Protein AF-A0A212FNP0-F1 (afdb_monomer)

Solvent-accessible surface area (backbone atoms only — not comparable to full-atom values): 6353 Å² total; per-residue (Å²): 136,81,88,81,89,77,88,76,80,87,73,80,90,82,77,92,69,62,83,81,79,79,78,85,80,54,87,76,60,43,53,59,47,50,48,54,50,49,37,50,52,48,54,58,56,58,66,77,48,68,75,76,37,77,48,41,53,69,58,53,51,50,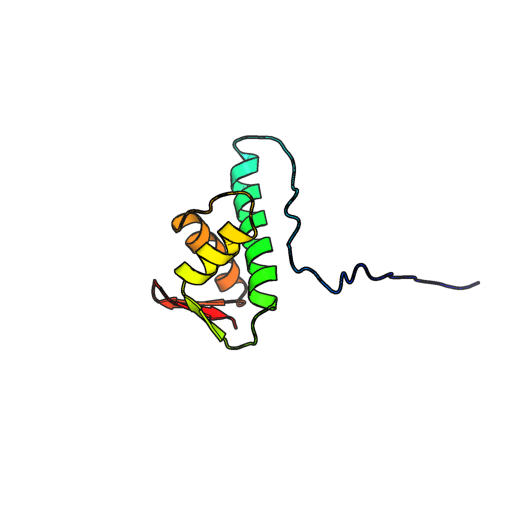50,48,42,69,58,38,99,55,87,74,52,70,69,60,50,54,55,34,49,48,57,36,32,77,70,58,45,30,43,80,76,48,101,54,32,33,31,40,86

Structure (mmCIF, N/CA/C/O backbone):
data_AF-A0A212FNP0-F1
#
_entry.id   AF-A0A212FNP0-F1
#
loop_
_atom_site.group_PDB
_atom_site.id
_atom_site.type_symbol
_atom_site.label_atom_id
_atom_site.label_alt_id
_atom_site.label_comp_id
_atom_site.label_asym_id
_atom_site.label_entity_id
_atom_site.label_seq_id
_atom_site.pdbx_PDB_ins_code
_atom_site.Cartn_x
_atom_site.Cartn_y
_atom_site.Cartn_z
_atom_site.occupancy
_atom_site.B_iso_or_equiv
_atom_site.auth_seq_id
_atom_site.auth_comp_id
_atom_site.auth_asym_id
_atom_site.auth_atom_id
_atom_site.pdbx_PDB_model_num
ATOM 1 N N . LEU A 1 1 ? 20.128 -42.184 5.994 1.00 40.47 1 LEU A N 1
ATOM 2 C CA . LEU A 1 1 ? 20.483 -41.441 7.227 1.00 40.47 1 LEU A CA 1
ATOM 3 C C . LEU A 1 1 ? 20.395 -39.952 6.892 1.00 40.47 1 LEU A C 1
ATOM 5 O O . LEU A 1 1 ? 21.123 -39.526 6.015 1.00 40.47 1 LEU A O 1
ATOM 9 N N . HIS A 1 2 ? 19.243 -39.329 7.167 1.00 44.53 2 HIS A N 1
ATOM 10 C CA . HIS A 1 2 ? 18.943 -38.471 8.338 1.00 44.53 2 HIS A CA 1
ATOM 11 C C . HIS A 1 2 ? 19.486 -37.043 8.132 1.00 44.53 2 HIS A C 1
ATOM 13 O O . HIS A 1 2 ? 20.694 -36.881 8.093 1.00 44.53 2 HIS A O 1
ATOM 19 N N . ARG A 1 3 ? 18.589 -36.097 7.782 1.00 52.75 3 ARG A N 1
ATOM 20 C CA . ARG A 1 3 ? 18.208 -34.901 8.583 1.00 52.75 3 ARG A CA 1
ATOM 21 C C . ARG A 1 3 ? 19.367 -33.875 8.610 1.00 52.75 3 ARG A C 1
ATOM 23 O O . ARG A 1 3 ? 20.487 -34.228 8.904 1.00 52.75 3 ARG A O 1
ATOM 30 N N . GLU A 1 4 ? 19.195 -32.606 8.258 1.00 49.75 4 GLU A N 1
ATOM 31 C CA . GLU A 1 4 ? 18.338 -31.658 8.965 1.00 49.75 4 GLU A CA 1
ATOM 32 C C . GLU A 1 4 ? 18.057 -30.400 8.132 1.00 49.75 4 GLU A C 1
ATOM 34 O O . GLU A 1 4 ? 18.891 -29.899 7.380 1.00 49.75 4 GLU A O 1
ATOM 39 N N . ALA A 1 5 ? 16.843 -29.890 8.322 1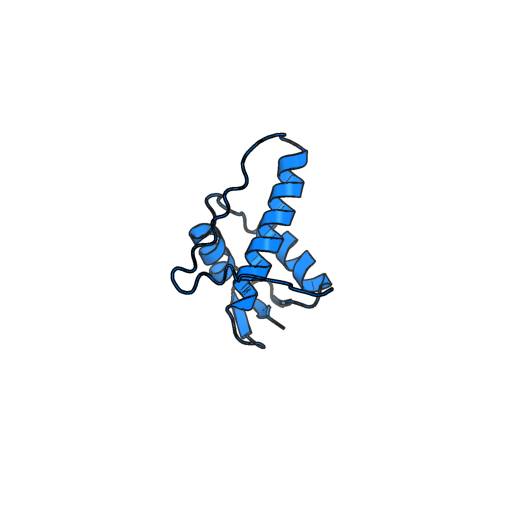.00 55.88 5 ALA A N 1
ATOM 40 C CA . ALA A 1 5 ? 16.442 -28.542 7.984 1.00 55.88 5 ALA A CA 1
ATOM 41 C C . ALA A 1 5 ? 17.124 -27.544 8.921 1.00 55.88 5 ALA A C 1
ATOM 43 O O . ALA A 1 5 ? 17.047 -27.723 10.132 1.00 55.88 5 ALA A O 1
ATOM 44 N N . LEU A 1 6 ? 17.643 -26.438 8.390 1.00 45.47 6 LEU A N 1
ATOM 45 C CA . LEU A 1 6 ? 17.812 -25.215 9.170 1.00 45.47 6 LEU A CA 1
ATOM 46 C C . LEU A 1 6 ? 17.332 -24.015 8.354 1.00 45.47 6 LEU A C 1
ATOM 48 O O . LEU A 1 6 ? 18.076 -23.335 7.656 1.00 45.47 6 LEU A O 1
ATOM 52 N N . LYS A 1 7 ? 16.024 -23.769 8.497 1.00 54.66 7 LYS A N 1
ATOM 53 C CA . LYS A 1 7 ? 15.461 -22.419 8.511 1.00 54.66 7 LYS A CA 1
ATOM 54 C C . LYS A 1 7 ? 16.231 -21.614 9.565 1.00 54.66 7 LYS A C 1
ATOM 56 O O . LYS A 1 7 ? 16.040 -21.841 10.755 1.00 54.66 7 LYS A O 1
ATOM 61 N N . GLN A 1 8 ? 17.061 -20.676 9.140 1.00 51.31 8 GLN A N 1
ATOM 62 C CA . GLN A 1 8 ? 17.518 -19.562 9.972 1.00 51.31 8 GLN A CA 1
ATOM 63 C C . GLN A 1 8 ? 16.990 -18.306 9.277 1.00 51.31 8 GLN A C 1
ATOM 65 O O . GLN A 1 8 ? 17.476 -17.903 8.231 1.00 51.31 8 GLN A O 1
ATOM 70 N N . SER A 1 9 ? 15.760 -17.907 9.598 1.00 53.66 9 SER A N 1
ATOM 71 C CA . SER A 1 9 ? 15.507 -16.847 10.580 1.00 53.66 9 SER A CA 1
ATOM 72 C C . SER A 1 9 ? 16.311 -15.585 10.270 1.00 53.66 9 SER A C 1
ATOM 74 O O . SER A 1 9 ? 17.179 -15.190 11.035 1.00 53.66 9 SER A O 1
ATOM 76 N N . ALA A 1 10 ? 15.981 -14.924 9.161 1.00 42.12 10 ALA A N 1
ATOM 77 C CA . ALA A 1 10 ? 16.203 -13.488 9.021 1.00 42.12 10 ALA A CA 1
ATOM 78 C C . ALA A 1 10 ? 15.019 -12.749 9.674 1.00 42.12 10 ALA A C 1
ATOM 80 O O . ALA A 1 10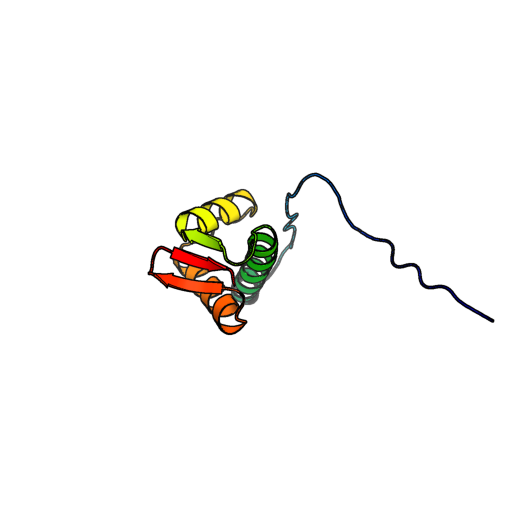 ? 14.240 -12.059 9.026 1.00 42.12 10 ALA A O 1
ATOM 81 N N . THR A 1 11 ? 14.810 -13.002 10.965 1.00 44.81 11 THR A N 1
ATOM 82 C CA . THR A 1 11 ? 14.050 -12.103 11.833 1.00 44.81 11 THR A CA 1
ATOM 83 C C . THR A 1 11 ? 15.027 -11.037 12.282 1.00 44.81 11 THR A C 1
ATOM 85 O O . THR A 1 11 ? 15.785 -11.258 13.225 1.00 44.81 11 THR A O 1
ATOM 88 N N . ASP A 1 12 ? 15.038 -9.920 11.569 1.00 46.62 12 ASP A N 1
ATOM 89 C CA . ASP A 1 12 ? 15.730 -8.714 12.002 1.00 46.62 12 ASP A CA 1
ATOM 90 C C . ASP A 1 12 ? 14.879 -8.043 13.107 1.00 46.62 12 ASP A C 1
ATOM 92 O O . ASP A 1 12 ? 13.730 -7.683 12.825 1.00 46.62 12 ASP A O 1
ATOM 96 N N . PRO A 1 13 ? 15.328 -7.947 14.381 1.00 54.44 13 PRO A N 1
ATOM 97 C CA . PRO A 1 13 ? 14.433 -7.576 15.482 1.00 54.44 13 PRO A CA 1
ATOM 98 C C . PRO A 1 13 ? 14.314 -6.074 15.765 1.00 54.44 13 PRO A C 1
ATOM 100 O O . PRO A 1 13 ? 13.512 -5.700 16.615 1.00 54.44 13 PRO A O 1
ATOM 103 N N . ALA A 1 14 ? 15.090 -5.185 15.144 1.00 51.31 14 ALA A N 1
ATOM 104 C CA . ALA A 1 14 ? 15.104 -3.790 15.586 1.00 51.31 14 ALA A CA 1
ATOM 105 C C . ALA A 1 14 ? 15.639 -2.843 14.512 1.00 51.31 14 ALA A C 1
ATOM 107 O O . ALA A 1 14 ? 16.828 -2.552 14.482 1.00 51.31 14 ALA A O 1
ATOM 108 N N . SER A 1 15 ? 14.757 -2.334 13.649 1.00 46.56 15 SER A N 1
ATOM 109 C CA . SER A 1 15 ? 14.924 -1.008 13.016 1.00 46.56 15 SER A CA 1
ATOM 110 C C . SER A 1 15 ? 13.829 -0.654 12.008 1.00 46.56 15 SER A C 1
ATOM 112 O O . SER A 1 15 ? 13.732 0.520 11.662 1.00 46.56 15 SER A O 1
ATOM 114 N N . GLY A 1 16 ? 12.978 -1.599 11.581 1.00 45.12 16 GLY A N 1
ATOM 115 C CA . GLY A 1 16 ? 11.703 -1.322 10.895 1.00 45.12 16 GLY A CA 1
ATOM 116 C C . GLY A 1 16 ? 11.791 -0.470 9.621 1.00 45.12 16 GLY A C 1
ATOM 117 O O . GLY A 1 16 ? 10.772 0.025 9.149 1.00 45.12 16 GLY A O 1
ATOM 118 N N . ARG A 1 17 ? 12.990 -0.269 9.069 1.00 41.34 17 ARG A N 1
ATOM 119 C CA . ARG A 1 17 ? 13.189 0.390 7.784 1.00 41.34 17 ARG A CA 1
ATOM 120 C C . ARG A 1 17 ? 13.124 -0.698 6.731 1.00 41.34 17 ARG A C 1
ATOM 122 O O . ARG A 1 17 ? 13.971 -1.579 6.682 1.00 41.34 17 ARG A O 1
ATOM 129 N N . ILE A 1 18 ? 12.052 -0.676 5.953 1.00 50.31 18 ILE A N 1
ATOM 130 C CA . ILE A 1 18 ? 11.881 -1.572 4.818 1.00 50.31 18 ILE A CA 1
ATOM 131 C C . ILE A 1 18 ? 12.918 -1.133 3.778 1.00 50.31 18 ILE A C 1
ATOM 133 O O . ILE A 1 18 ? 12.752 -0.096 3.139 1.00 50.31 18 ILE A O 1
ATOM 137 N N . ASP A 1 19 ? 14.004 -1.888 3.633 1.00 43.88 19 ASP A N 1
ATOM 138 C CA . ASP A 1 19 ? 14.988 -1.685 2.569 1.00 43.88 19 ASP A CA 1
ATOM 139 C C . ASP A 1 19 ? 14.369 -2.061 1.213 1.00 43.88 19 ASP A C 1
ATOM 141 O O . ASP A 1 19 ? 14.533 -3.165 0.691 1.00 43.88 19 ASP A O 1
ATOM 145 N N . VAL A 1 20 ? 13.625 -1.123 0.621 1.00 50.28 20 VAL A N 1
ATOM 146 C CA . VAL A 1 20 ? 13.099 -1.222 -0.750 1.00 50.28 20 VAL A CA 1
ATOM 147 C C . VAL A 1 20 ? 14.204 -0.841 -1.739 1.00 50.28 20 VAL A C 1
ATOM 149 O O . VAL A 1 20 ? 14.112 0.133 -2.482 1.00 50.28 20 VAL A O 1
ATOM 152 N N . ALA A 1 21 ? 15.294 -1.604 -1.745 1.00 48.53 21 ALA A N 1
ATOM 153 C CA . ALA A 1 21 ? 16.326 -1.509 -2.770 1.00 48.53 21 ALA A CA 1
ATOM 154 C C . ALA A 1 21 ? 16.004 -2.480 -3.917 1.00 48.53 21 ALA A C 1
ATOM 156 O O . ALA A 1 21 ? 16.679 -3.491 -4.094 1.00 48.53 21 ALA A O 1
ATOM 157 N N . ILE A 1 22 ? 14.963 -2.198 -4.712 1.00 50.44 22 ILE A N 1
ATOM 158 C CA . ILE A 1 22 ? 14.782 -2.883 -6.003 1.00 50.44 22 ILE A CA 1
ATOM 159 C C . ILE A 1 22 ? 15.261 -1.964 -7.127 1.00 50.44 22 ILE A C 1
ATOM 161 O O . ILE A 1 22 ? 14.575 -1.061 -7.599 1.00 50.44 22 ILE A O 1
ATOM 165 N N . LEU A 1 23 ? 16.507 -2.231 -7.513 1.00 48.44 23 LEU A N 1
ATOM 166 C CA . LEU A 1 23 ? 17.243 -1.678 -8.640 1.00 48.44 23 LEU A CA 1
ATOM 167 C C . LEU A 1 23 ? 16.554 -1.966 -9.993 1.00 48.44 23 LEU A C 1
ATOM 169 O O . LEU A 1 23 ? 16.238 -3.109 -10.306 1.00 48.44 23 LEU A O 1
ATOM 173 N N . THR A 1 24 ? 16.494 -0.920 -10.827 1.00 59.19 24 THR A N 1
ATOM 174 C CA . THR A 1 24 ? 16.854 -0.928 -12.262 1.00 59.19 24 THR A CA 1
ATOM 175 C C . THR A 1 24 ? 15.921 -1.580 -13.315 1.00 59.19 24 THR A C 1
ATOM 177 O O . THR A 1 24 ? 15.558 -2.750 -13.272 1.00 59.19 24 THR A O 1
ATOM 180 N N . THR A 1 25 ? 15.715 -0.797 -14.393 1.00 43.81 25 THR A N 1
ATOM 181 C CA . THR A 1 25 ? 15.352 -1.118 -15.804 1.00 43.81 25 THR A CA 1
ATOM 182 C C . THR A 1 25 ? 13.882 -1.186 -16.270 1.00 43.81 25 THR A C 1
ATOM 184 O O . THR A 1 25 ? 13.108 -2.055 -15.889 1.00 43.81 25 THR A O 1
ATOM 187 N N . GLY A 1 26 ? 13.564 -0.325 -17.258 1.00 37.97 26 GLY A N 1
ATOM 188 C CA . GLY A 1 26 ? 12.518 -0.524 -18.277 1.00 37.97 26 GLY A CA 1
ATOM 189 C C . GLY A 1 26 ? 11.225 0.277 -18.078 1.00 37.97 26 GLY A C 1
ATOM 190 O O . GLY A 1 26 ? 10.308 -0.200 -17.424 1.00 37.97 26 GLY A O 1
ATOM 191 N N . LEU A 1 27 ? 11.108 1.456 -18.702 1.00 49.47 27 LEU A N 1
ATOM 192 C CA . LEU A 1 27 ? 10.013 2.443 -18.557 1.00 49.47 27 LEU A CA 1
ATOM 193 C C . LEU A 1 27 ? 8.567 1.882 -18.538 1.00 49.47 27 LEU A C 1
ATOM 195 O O . LEU A 1 27 ? 7.731 2.424 -17.820 1.00 49.47 27 LEU A O 1
ATOM 199 N N . GLY A 1 28 ? 8.269 0.790 -19.257 1.00 50.53 28 GLY A N 1
ATOM 200 C CA . GLY A 1 28 ? 6.939 0.150 -19.271 1.00 50.53 28 GLY A CA 1
ATOM 201 C C . GLY A 1 28 ? 6.732 -0.966 -18.234 1.00 50.53 28 GLY A C 1
ATOM 202 O O . GLY A 1 28 ? 5.660 -1.075 -17.639 1.00 50.53 28 GLY A O 1
ATOM 203 N N . ALA A 1 29 ? 7.760 -1.777 -17.962 1.00 57.12 29 ALA A N 1
ATOM 204 C CA . ALA A 1 29 ? 7.730 -2.785 -16.897 1.00 57.12 29 ALA A CA 1
ATOM 205 C C . ALA A 1 29 ? 7.815 -2.131 -15.509 1.00 57.12 29 ALA A C 1
ATOM 207 O O . ALA A 1 29 ? 7.191 -2.596 -14.559 1.00 57.12 29 ALA A O 1
ATOM 208 N N . ALA A 1 30 ? 8.512 -0.998 -15.422 1.00 64.06 30 ALA A N 1
ATOM 209 C CA . ALA A 1 30 ? 8.723 -0.232 -14.206 1.00 64.06 30 ALA A CA 1
ATOM 210 C C . ALA A 1 30 ? 7.426 0.314 -13.601 1.00 64.06 30 ALA A C 1
ATOM 212 O O . ALA A 1 30 ? 7.365 0.477 -12.392 1.00 64.06 30 ALA A O 1
ATOM 213 N N . ALA A 1 31 ? 6.394 0.621 -14.394 1.00 65.19 31 ALA A N 1
ATOM 214 C CA . ALA A 1 31 ? 5.127 1.122 -13.852 1.00 65.19 31 ALA A CA 1
ATOM 215 C C . ALA A 1 31 ? 4.330 0.011 -13.147 1.00 65.19 31 ALA A C 1
ATOM 217 O O . ALA A 1 31 ? 3.928 0.176 -11.998 1.00 65.19 31 ALA A O 1
ATOM 218 N N . ARG A 1 32 ? 4.175 -1.156 -13.794 1.00 69.81 32 ARG A N 1
ATOM 219 C CA . ARG A 1 32 ? 3.528 -2.321 -13.161 1.00 69.81 32 ARG A CA 1
ATOM 220 C C . ARG A 1 32 ? 4.339 -2.837 -11.981 1.00 69.81 32 ARG A C 1
ATOM 222 O O . ARG A 1 32 ? 3.764 -3.177 -10.954 1.00 69.81 32 ARG A O 1
ATOM 229 N N . ARG A 1 33 ? 5.669 -2.858 -12.121 1.00 74.44 33 ARG A N 1
ATOM 230 C CA . ARG A 1 33 ? 6.582 -3.227 -11.040 1.00 74.44 33 ARG A CA 1
ATOM 231 C C . ARG A 1 33 ? 6.423 -2.278 -9.851 1.00 74.44 33 ARG A C 1
ATOM 233 O O . ARG A 1 33 ? 6.150 -2.759 -8.766 1.00 74.44 33 ARG A O 1
ATOM 240 N N . ARG A 1 34 ? 6.413 -0.958 -10.082 1.00 77.69 34 ARG A N 1
ATOM 241 C CA . ARG A 1 34 ? 6.157 0.052 -9.038 1.00 77.69 34 ARG A CA 1
ATOM 242 C C . ARG A 1 34 ? 4.830 -0.157 -8.313 1.00 77.69 34 ARG A C 1
ATOM 244 O O . ARG A 1 34 ? 4.799 -0.027 -7.096 1.00 77.69 34 ARG A O 1
ATOM 251 N N . ARG A 1 35 ? 3.750 -0.498 -9.025 1.00 81.88 35 ARG A N 1
ATOM 252 C CA . ARG A 1 35 ? 2.462 -0.816 -8.383 1.00 81.88 35 ARG A CA 1
ATOM 253 C C . ARG A 1 35 ? 2.562 -2.070 -7.513 1.00 81.88 35 ARG A C 1
ATOM 255 O O . ARG A 1 35 ? 2.131 -2.037 -6.368 1.00 81.88 35 ARG A O 1
ATOM 262 N N . ALA A 1 36 ? 3.154 -3.148 -8.025 1.00 84.00 36 ALA A N 1
ATOM 263 C CA . ALA A 1 36 ? 3.343 -4.378 -7.254 1.00 84.00 36 ALA A CA 1
ATOM 264 C C . ALA A 1 36 ? 4.213 -4.147 -6.004 1.00 84.00 36 ALA A C 1
ATOM 266 O O . ALA A 1 36 ? 3.889 -4.643 -4.924 1.00 84.00 36 ALA A O 1
ATOM 267 N N . ASP A 1 37 ? 5.270 -3.347 -6.138 1.00 83.25 37 ASP A N 1
ATOM 268 C CA . ASP A 1 37 ? 6.152 -2.972 -5.035 1.00 83.25 37 ASP A CA 1
ATOM 269 C C . ASP A 1 37 ? 5.397 -2.115 -3.999 1.00 83.25 37 ASP A C 1
ATOM 271 O O . ASP A 1 37 ? 5.510 -2.368 -2.800 1.00 83.25 37 ASP A O 1
ATOM 275 N N . LEU A 1 38 ? 4.552 -1.172 -4.440 1.00 87.19 38 LEU A N 1
ATOM 276 C CA . LEU A 1 38 ? 3.698 -0.357 -3.565 1.00 87.19 38 LEU A CA 1
ATOM 277 C C . LEU A 1 38 ? 2.686 -1.208 -2.790 1.00 87.19 38 LEU A C 1
ATOM 279 O O . LEU A 1 38 ? 2.543 -1.044 -1.579 1.00 87.19 38 LEU A O 1
ATOM 283 N N . VAL A 1 39 ? 2.013 -2.146 -3.461 1.00 89.12 39 VAL A N 1
ATOM 284 C CA . VAL A 1 39 ? 1.096 -3.098 -2.814 1.00 89.12 39 VAL A CA 1
ATOM 285 C C . VAL A 1 39 ? 1.851 -3.941 -1.786 1.00 89.12 39 VAL A C 1
ATOM 287 O O . VAL A 1 39 ? 1.366 -4.136 -0.674 1.00 89.12 39 VAL A O 1
ATOM 290 N N . SER A 1 40 ? 3.062 -4.404 -2.110 1.00 88.12 40 SER A N 1
ATOM 291 C CA . SER A 1 40 ? 3.899 -5.152 -1.168 1.00 88.12 40 SER A CA 1
ATOM 292 C C . SER A 1 40 ? 4.294 -4.313 0.051 1.00 88.12 40 SER A C 1
ATOM 294 O O . SER A 1 40 ? 4.164 -4.784 1.180 1.00 88.12 40 SER A O 1
ATOM 296 N N . ALA A 1 41 ? 4.724 -3.065 -0.151 1.00 87.19 41 ALA A N 1
ATOM 297 C CA . ALA A 1 41 ? 5.068 -2.148 0.934 1.00 87.19 41 ALA A CA 1
ATOM 298 C C . ALA A 1 41 ? 3.856 -1.856 1.831 1.00 87.19 41 ALA A C 1
ATOM 300 O O . ALA A 1 41 ? 3.958 -1.909 3.056 1.00 87.19 41 ALA A O 1
ATOM 301 N N . LEU A 1 42 ? 2.683 -1.638 1.230 1.00 89.12 42 LEU A N 1
ATOM 302 C CA . LEU A 1 42 ? 1.426 -1.480 1.954 1.00 89.12 42 LEU A CA 1
ATOM 303 C C . LEU A 1 42 ? 1.068 -2.721 2.773 1.00 89.12 42 LEU A C 1
ATOM 305 O O . LEU A 1 42 ? 0.634 -2.573 3.912 1.00 89.12 42 LEU A O 1
ATOM 309 N N . ARG A 1 43 ? 1.258 -3.936 2.237 1.00 89.19 43 ARG A N 1
ATOM 310 C CA . ARG A 1 43 ? 1.015 -5.184 2.985 1.00 89.19 43 ARG A CA 1
ATOM 311 C C . ARG A 1 43 ? 1.877 -5.268 4.234 1.00 89.19 43 ARG A C 1
ATOM 313 O O . ARG A 1 43 ? 1.367 -5.649 5.283 1.00 89.19 43 ARG A O 1
ATOM 320 N N . GLU A 1 44 ? 3.161 -4.941 4.131 1.00 87.94 44 GLU A N 1
ATOM 321 C CA . GLU A 1 44 ?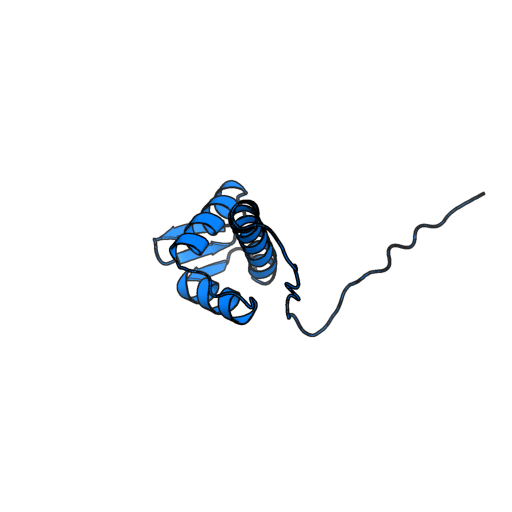 4.043 -4.926 5.301 1.00 87.94 44 GLU A CA 1
ATOM 322 C C . GLU A 1 44 ? 3.641 -3.824 6.283 1.00 87.94 44 GLU A C 1
ATOM 324 O O . GLU A 1 44 ? 3.556 -4.070 7.485 1.00 87.94 44 GLU A O 1
ATOM 329 N N . LEU A 1 45 ? 3.272 -2.644 5.780 1.00 86.75 45 LEU A N 1
ATOM 330 C CA . LEU A 1 45 ? 2.818 -1.543 6.618 1.00 86.75 45 LEU A CA 1
ATOM 331 C C . LEU A 1 45 ? 1.557 -1.902 7.421 1.00 86.75 45 LEU A C 1
ATOM 333 O O . LEU A 1 45 ? 1.520 -1.701 8.634 1.00 86.75 45 LEU A O 1
ATOM 337 N N . ILE A 1 46 ? 0.525 -2.464 6.781 1.00 88.31 46 ILE A N 1
ATOM 338 C CA . ILE A 1 46 ? -0.735 -2.799 7.463 1.00 88.31 46 ILE A CA 1
ATOM 339 C C . ILE A 1 46 ? -0.587 -3.950 8.467 1.00 88.31 46 ILE A C 1
ATOM 341 O O . ILE A 1 46 ? -1.384 -4.040 9.400 1.00 88.31 46 ILE A O 1
ATOM 345 N N . LYS A 1 47 ? 0.423 -4.824 8.320 1.00 87.12 47 LYS A N 1
ATOM 346 C CA . LYS A 1 47 ? 0.707 -5.891 9.298 1.00 87.12 47 LYS A CA 1
ATOM 347 C C . LYS A 1 47 ? 1.141 -5.340 10.653 1.00 87.12 47 LYS A C 1
ATOM 349 O O . LYS A 1 47 ? 0.884 -6.000 11.657 1.00 87.12 47 LYS A O 1
ATOM 354 N N . ASN A 1 48 ? 1.753 -4.156 10.676 1.00 86.94 48 ASN A N 1
ATOM 355 C CA . ASN A 1 48 ? 2.220 -3.507 11.902 1.00 86.94 48 ASN A CA 1
ATOM 356 C C . ASN A 1 48 ? 1.072 -2.931 12.745 1.00 86.94 48 ASN A C 1
ATOM 358 O O . ASN A 1 48 ? 1.278 -2.589 13.908 1.00 86.94 48 ASN A O 1
ATOM 362 N N . TYR A 1 49 ? -0.136 -2.829 12.183 1.00 87.81 49 TYR A N 1
ATOM 363 C CA . TYR A 1 49 ? -1.309 -2.346 12.900 1.00 87.81 49 TYR A CA 1
ATOM 364 C C . TYR A 1 49 ? -2.162 -3.509 13.432 1.00 87.81 49 TYR A C 1
ATOM 366 O O . TYR A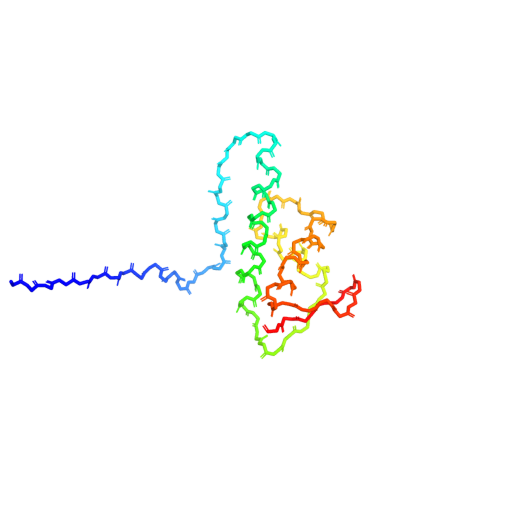 1 49 ? -2.321 -4.532 12.756 1.00 87.81 49 TYR A O 1
ATOM 374 N N . PRO A 1 50 ? -2.757 -3.362 14.632 1.00 87.81 50 PRO A N 1
ATOM 375 C CA . PRO A 1 50 ? -3.722 -4.329 15.144 1.00 87.81 50 PRO A CA 1
ATOM 376 C C . PRO A 1 50 ? -4.962 -4.387 14.238 1.00 87.81 50 PRO A C 1
ATOM 378 O O . PRO A 1 50 ? -5.270 -3.434 13.530 1.00 87.81 50 PRO A O 1
ATOM 381 N N . ARG A 1 51 ? -5.693 -5.504 14.255 1.00 89.12 51 ARG A N 1
ATOM 382 C CA . ARG A 1 51 ? -6.921 -5.684 13.463 1.00 89.12 51 ARG A CA 1
ATOM 383 C C . ARG A 1 51 ? -8.129 -5.871 14.392 1.00 89.12 51 ARG A C 1
ATOM 385 O O . ARG A 1 51 ? -8.044 -6.732 15.268 1.00 89.12 51 ARG A O 1
ATOM 392 N N . PRO A 1 52 ? -9.237 -5.119 14.221 1.00 89.12 52 PRO A N 1
ATOM 393 C CA . PRO A 1 52 ? -9.448 -4.062 13.227 1.00 89.12 52 PRO A CA 1
ATOM 394 C C . PRO A 1 52 ? -8.803 -2.724 13.633 1.00 89.12 52 PRO A C 1
ATOM 396 O O . PRO A 1 52 ? -8.806 -2.354 14.807 1.00 89.12 52 PRO A O 1
ATOM 399 N N . HIS A 1 53 ? -8.311 -1.956 12.657 1.00 93.06 53 HIS A N 1
ATOM 400 C CA . HIS A 1 53 ? -7.796 -0.600 12.890 1.00 93.06 53 HIS A CA 1
ATOM 401 C C . HIS A 1 53 ? -8.121 0.337 11.729 1.00 93.06 53 HIS A C 1
ATOM 403 O O . HIS A 1 53 ? -8.032 -0.055 10.568 1.00 93.06 53 HIS A O 1
ATOM 409 N N . THR A 1 54 ? -8.503 1.577 12.036 1.00 93.06 54 THR A N 1
ATOM 410 C CA . THR A 1 54 ? -8.902 2.578 11.037 1.00 93.06 54 THR A CA 1
ATOM 411 C C . THR A 1 54 ? -7.815 3.633 10.889 1.00 93.06 54 THR A C 1
ATOM 413 O O . THR A 1 54 ? -7.382 4.223 11.877 1.00 93.06 54 THR A O 1
ATOM 416 N N . LEU A 1 55 ? -7.404 3.896 9.651 1.00 93.44 55 LEU A N 1
ATOM 417 C CA . LEU A 1 55 ? -6.392 4.888 9.297 1.00 93.44 55 LEU A CA 1
ATOM 418 C C . LEU A 1 55 ? -6.905 5.817 8.201 1.00 93.44 55 LEU A C 1
ATOM 420 O O . LEU A 1 55 ? -7.825 5.483 7.453 1.00 93.44 55 LEU A O 1
ATOM 424 N N . THR A 1 56 ? -6.279 6.986 8.087 1.00 93.69 56 THR A N 1
ATOM 425 C CA . THR A 1 56 ? -6.548 7.910 6.987 1.00 93.69 56 THR A CA 1
ATOM 426 C C . THR A 1 56 ? -5.622 7.644 5.805 1.00 93.69 56 THR A C 1
ATOM 428 O O . THR A 1 56 ? -4.462 7.269 5.987 1.00 93.69 56 THR A O 1
ATOM 431 N N . HIS A 1 57 ? -6.104 7.909 4.587 1.00 91.88 57 HIS A N 1
ATOM 432 C CA . HIS A 1 57 ? -5.283 7.820 3.371 1.00 91.88 57 HIS A CA 1
ATOM 433 C C . HIS A 1 57 ? -4.050 8.725 3.483 1.00 91.88 57 HIS A C 1
ATOM 435 O O . HIS A 1 57 ? -2.953 8.317 3.123 1.00 91.88 57 HIS A O 1
ATOM 441 N N . ALA A 1 58 ? -4.206 9.923 4.059 1.00 91.38 58 ALA A N 1
ATOM 442 C CA . ALA A 1 58 ? -3.103 10.858 4.278 1.00 91.38 58 ALA A CA 1
ATOM 443 C C . ALA A 1 58 ? -1.999 10.272 5.173 1.00 91.38 58 ALA A C 1
ATOM 445 O O . ALA A 1 58 ? -0.820 10.421 4.862 1.00 91.38 58 ALA A O 1
ATOM 446 N N . LYS A 1 59 ? -2.371 9.570 6.252 1.00 91.12 59 LYS A N 1
ATOM 447 C CA . LYS A 1 59 ? -1.402 8.953 7.164 1.00 91.12 59 LYS A CA 1
ATOM 448 C C . LYS A 1 59 ? -0.647 7.807 6.493 1.00 91.12 59 LYS A C 1
ATOM 450 O O . LYS A 1 59 ? 0.567 7.737 6.619 1.00 91.12 59 LYS A O 1
ATOM 455 N N 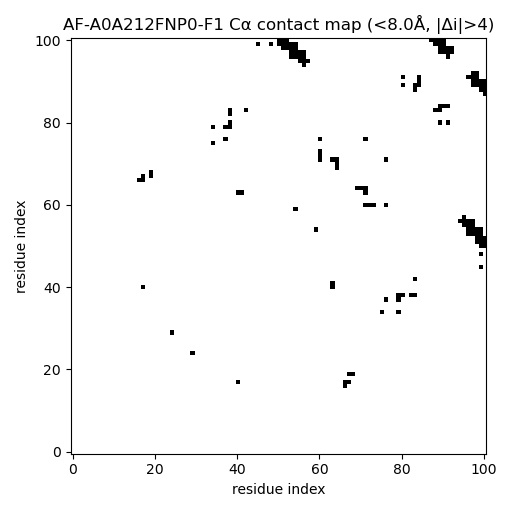. ILE A 1 60 ? -1.346 6.959 5.739 1.00 90.50 60 ILE A N 1
ATOM 456 C CA . ILE A 1 60 ? -0.705 5.882 4.970 1.00 90.50 60 ILE A CA 1
ATOM 457 C C . ILE A 1 60 ? 0.222 6.447 3.892 1.00 90.50 60 ILE A C 1
ATOM 459 O O . ILE A 1 60 ? 1.345 5.977 3.745 1.00 90.50 60 ILE A O 1
ATOM 463 N N . LEU A 1 61 ? -0.221 7.480 3.174 1.00 90.56 61 LEU A N 1
ATOM 464 C CA . LEU A 1 61 ? 0.581 8.147 2.152 1.00 90.56 61 LEU A CA 1
ATOM 465 C C . LEU A 1 61 ? 1.873 8.725 2.740 1.00 90.56 61 LEU A C 1
ATOM 467 O O . LEU A 1 61 ? 2.944 8.559 2.164 1.00 90.56 61 LEU A O 1
ATOM 471 N N . GLN A 1 62 ? 1.773 9.385 3.896 1.00 89.94 62 GLN A N 1
ATOM 472 C CA . GLN A 1 62 ? 2.926 9.929 4.607 1.00 89.94 62 GLN A CA 1
ATOM 473 C C . GLN A 1 62 ? 3.892 8.823 5.037 1.00 89.94 62 GLN A C 1
ATOM 475 O O . GLN A 1 62 ? 5.096 8.960 4.832 1.00 89.94 62 GLN A O 1
ATOM 480 N N . GLU A 1 63 ? 3.381 7.733 5.604 1.00 87.44 63 GLU A N 1
ATOM 481 C CA . GLU A 1 63 ? 4.206 6.619 6.067 1.00 87.44 63 GLU A CA 1
ATOM 482 C C . GLU A 1 63 ? 4.948 5.964 4.895 1.00 87.44 63 GLU A C 1
ATOM 484 O O . GLU A 1 63 ? 6.168 5.833 4.925 1.00 87.44 63 GLU A O 1
ATOM 489 N N . ILE A 1 64 ? 4.242 5.679 3.796 1.00 85.38 64 ILE A N 1
ATOM 490 C CA . ILE A 1 64 ? 4.844 5.129 2.575 1.00 85.38 64 ILE A CA 1
ATOM 491 C C . ILE A 1 64 ? 5.902 6.058 2.007 1.00 85.38 64 ILE A C 1
ATOM 493 O O . ILE A 1 64 ? 6.971 5.578 1.655 1.00 85.38 64 ILE A O 1
ATOM 497 N N . ASN A 1 65 ? 5.635 7.361 1.919 1.00 85.75 65 ASN A N 1
ATOM 498 C CA . ASN A 1 65 ? 6.609 8.330 1.415 1.00 85.75 65 ASN A CA 1
ATOM 499 C C . ASN A 1 65 ? 7.807 8.503 2.358 1.00 85.75 65 ASN A C 1
ATOM 501 O O . ASN A 1 65 ? 8.860 8.954 1.924 1.00 85.75 65 ASN A O 1
ATOM 505 N N . THR A 1 66 ? 7.657 8.153 3.638 1.00 83.31 66 THR A N 1
ATOM 506 C CA . THR A 1 66 ? 8.753 8.169 4.614 1.00 83.31 66 THR A CA 1
ATOM 507 C C . THR A 1 66 ? 9.607 6.905 4.507 1.00 83.31 66 THR A C 1
ATOM 509 O O . THR A 1 66 ? 10.825 6.969 4.656 1.00 83.31 66 THR A O 1
ATOM 512 N N . THR A 1 67 ? 8.991 5.748 4.252 1.00 75.25 67 THR A N 1
ATOM 513 C CA . THR A 1 67 ? 9.702 4.465 4.131 1.00 75.25 67 THR A CA 1
ATOM 514 C C . THR A 1 67 ? 10.209 4.192 2.710 1.00 75.25 67 THR A C 1
ATOM 516 O O . THR A 1 67 ? 11.171 3.452 2.529 1.00 75.25 67 THR A O 1
ATOM 519 N N . SER A 1 68 ? 9.590 4.788 1.691 1.00 70.19 68 SER A N 1
ATOM 520 C CA . SER A 1 68 ? 9.948 4.613 0.281 1.00 70.19 68 SER A CA 1
ATOM 521 C C . SER A 1 68 ? 10.845 5.750 -0.193 1.00 70.19 68 SER A C 1
ATOM 523 O O . SER A 1 68 ? 10.613 6.911 0.115 1.00 70.19 68 SER A O 1
ATOM 525 N N . GLN A 1 69 ? 11.825 5.440 -1.042 1.00 68.50 69 GLN A N 1
ATOM 526 C CA . GLN A 1 69 ? 12.664 6.458 -1.698 1.00 68.50 69 GLN A CA 1
ATOM 527 C C . GLN A 1 69 ? 11.942 7.185 -2.850 1.00 68.50 69 GLN A C 1
ATOM 529 O O . GLN A 1 69 ? 12.519 8.049 -3.507 1.00 68.50 69 GLN A O 1
ATOM 534 N N . ILE A 1 70 ? 10.692 6.809 -3.133 1.00 70.19 70 ILE A N 1
ATOM 535 C CA . ILE A 1 70 ? 9.893 7.312 -4.247 1.00 70.19 70 ILE A CA 1
ATOM 536 C C . ILE A 1 70 ? 8.647 7.975 -3.675 1.00 70.19 70 ILE A C 1
ATOM 538 O O . ILE A 1 70 ? 7.915 7.357 -2.904 1.00 70.19 70 ILE A O 1
ATOM 542 N N . THR A 1 71 ? 8.379 9.204 -4.110 1.00 79.00 71 THR A N 1
ATOM 543 C CA . THR A 1 71 ? 7.122 9.888 -3.813 1.0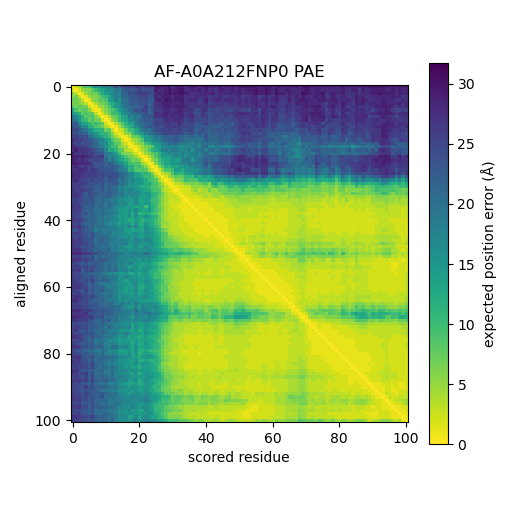0 79.00 71 THR A CA 1
ATOM 544 C C . THR A 1 71 ? 5.971 9.201 -4.542 1.00 79.00 71 THR A C 1
ATOM 546 O O . THR A 1 71 ? 5.920 9.184 -5.774 1.00 79.00 71 THR A O 1
ATOM 549 N N . VAL A 1 72 ? 5.039 8.655 -3.773 1.00 85.94 72 VAL A N 1
ATOM 550 C CA . VAL A 1 72 ? 3.796 8.045 -4.240 1.00 85.94 72 VAL A CA 1
ATOM 551 C C . VAL A 1 72 ? 2.718 9.121 -4.324 1.00 85.94 72 VAL A C 1
ATOM 553 O O . VAL A 1 72 ? 2.570 9.940 -3.413 1.00 85.94 72 VAL A O 1
ATOM 556 N N . SER A 1 73 ? 1.971 9.146 -5.431 1.00 88.94 73 SER A N 1
ATOM 557 C CA . SER A 1 73 ? 0.812 10.032 -5.580 1.00 88.94 73 SER A CA 1
ATOM 558 C C . SER A 1 73 ? -0.434 9.433 -4.927 1.00 88.94 73 SER A C 1
ATOM 560 O O . SER A 1 73 ? -0.522 8.227 -4.690 1.00 88.94 73 SER A O 1
ATOM 562 N N . ARG A 1 74 ? -1.440 10.271 -4.659 1.00 88.56 74 ARG A N 1
ATOM 563 C CA . ARG A 1 74 ? -2.710 9.796 -4.097 1.00 88.56 74 ARG A CA 1
ATOM 564 C C . ARG A 1 74 ? -3.403 8.777 -5.006 1.00 88.56 74 ARG A C 1
ATOM 566 O O . ARG A 1 74 ? -3.850 7.755 -4.507 1.00 88.56 74 ARG A O 1
ATOM 573 N N . ASP A 1 75 ? -3.397 9.009 -6.315 1.00 89.25 75 ASP A N 1
ATOM 574 C CA . ASP A 1 75 ? -4.017 8.097 -7.285 1.00 89.25 75 ASP A CA 1
ATOM 575 C C . ASP A 1 75 ? -3.350 6.711 -7.270 1.00 89.25 75 ASP A C 1
ATOM 577 O O . ASP A 1 75 ? -4.027 5.687 -7.283 1.00 89.25 75 ASP A O 1
ATOM 581 N N . GLN A 1 76 ? -2.016 6.667 -7.158 1.00 88.69 76 GLN A N 1
ATOM 582 C CA . GLN A 1 76 ? -1.266 5.411 -7.045 1.00 88.69 76 GLN A CA 1
ATOM 583 C C . GLN A 1 76 ? -1.583 4.663 -5.748 1.00 88.69 76 GLN A C 1
ATOM 585 O O . GLN A 1 76 ? -1.703 3.437 -5.757 1.00 88.69 76 GLN A O 1
ATOM 590 N N . LEU A 1 77 ? -1.715 5.393 -4.636 1.00 89.88 77 LEU A N 1
ATOM 591 C CA . LEU A 1 77 ? -2.127 4.813 -3.363 1.00 89.88 77 LEU A CA 1
ATOM 592 C C . LEU A 1 77 ? -3.540 4.230 -3.461 1.00 89.88 77 LEU A C 1
ATOM 594 O O . LEU A 1 77 ? -3.755 3.102 -3.029 1.00 89.88 77 LEU A O 1
ATOM 598 N N . ASP A 1 78 ? -4.485 4.974 -4.030 1.00 90.69 78 ASP A N 1
ATOM 599 C CA . ASP A 1 78 ? -5.880 4.549 -4.132 1.00 90.69 78 ASP A CA 1
ATOM 600 C C . ASP A 1 78 ? -6.020 3.298 -5.023 1.00 90.69 78 ASP A C 1
ATOM 602 O O . ASP A 1 78 ? -6.734 2.361 -4.657 1.00 90.69 78 ASP A O 1
ATOM 606 N N . GLU A 1 79 ? -5.272 3.216 -6.131 1.00 90.38 79 GLU A N 1
ATOM 607 C CA . GLU A 1 79 ? -5.183 1.998 -6.951 1.00 90.38 79 GLU A CA 1
ATOM 608 C C . GLU A 1 79 ? -4.637 0.796 -6.166 1.00 90.38 79 GLU A C 1
ATOM 610 O O . GLU A 1 79 ? -5.206 -0.294 -6.221 1.00 90.38 79 GLU A O 1
ATOM 615 N N . ALA A 1 80 ? -3.549 0.980 -5.416 1.00 90.56 80 ALA A N 1
ATOM 616 C CA . ALA A 1 80 ? -2.933 -0.099 -4.646 1.00 90.56 80 ALA A CA 1
ATOM 617 C C . ALA A 1 80 ? -3.798 -0.542 -3.449 1.00 90.56 80 ALA A C 1
ATOM 619 O O . ALA A 1 80 ? -3.843 -1.725 -3.112 1.00 90.56 80 ALA A O 1
ATOM 620 N N . LEU A 1 81 ? -4.526 0.385 -2.817 1.00 92.06 81 LEU A N 1
ATOM 621 C CA . LEU A 1 81 ? -5.505 0.067 -1.775 1.00 92.06 81 LEU A CA 1
ATOM 622 C C . LEU A 1 81 ? -6.674 -0.746 -2.328 1.00 92.06 81 LEU A C 1
ATOM 624 O O . LEU A 1 81 ? -7.225 -1.569 -1.595 1.00 92.06 81 LEU A O 1
ATOM 628 N N . ARG A 1 82 ? -7.039 -0.553 -3.60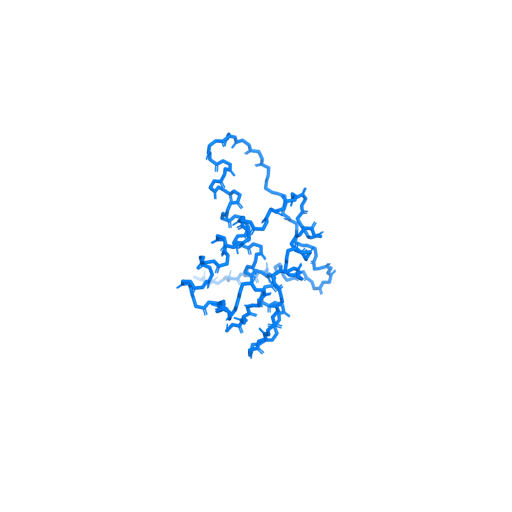2 1.00 92.50 82 ARG A N 1
ATOM 629 C CA . ARG A 1 82 ? -8.072 -1.361 -4.251 1.00 92.50 82 ARG A CA 1
ATOM 630 C C . ARG A 1 82 ? -7.645 -2.819 -4.390 1.00 92.50 82 ARG A C 1
ATOM 632 O O . ARG A 1 82 ? -8.421 -3.693 -4.022 1.00 92.50 82 ARG A O 1
ATOM 639 N N . ASP A 1 83 ? -6.397 -3.068 -4.786 1.00 91.56 83 ASP A N 1
ATOM 640 C CA . ASP A 1 83 ? -5.841 -4.429 -4.846 1.00 91.56 83 ASP A CA 1
ATOM 641 C C . ASP A 1 83 ? -5.892 -5.109 -3.465 1.00 91.56 83 ASP A C 1
ATOM 643 O O . ASP A 1 83 ? -6.328 -6.250 -3.322 1.00 91.56 83 ASP A O 1
ATOM 647 N N . LEU A 1 84 ? -5.528 -4.379 -2.404 1.00 90.94 84 LEU A N 1
ATOM 648 C CA . LEU A 1 84 ? -5.597 -4.895 -1.031 1.00 90.94 84 LEU A CA 1
ATOM 649 C C . LEU A 1 84 ? -7.020 -5.087 -0.512 1.00 90.94 84 LEU A C 1
ATOM 651 O O . LEU A 1 84 ? -7.247 -5.924 0.369 1.00 90.94 84 LEU A O 1
ATOM 655 N N . GLN A 1 85 ? -7.963 -4.300 -1.020 1.00 92.75 85 GLN A N 1
ATOM 656 C CA . GLN A 1 85 ? -9.376 -4.457 -0.722 1.00 92.75 85 GLN A CA 1
ATOM 657 C C . GLN A 1 85 ? -9.934 -5.723 -1.372 1.00 92.75 85 GLN A C 1
ATOM 659 O O . GLN A 1 85 ? -10.646 -6.470 -0.703 1.00 92.75 85 GLN A O 1
ATOM 664 N N . ASP A 1 86 ? -9.558 -6.002 -2.620 1.00 92.44 86 ASP A N 1
ATOM 665 C CA . ASP A 1 86 ? -9.950 -7.222 -3.334 1.00 92.44 86 ASP A CA 1
ATOM 666 C C . ASP A 1 86 ? -9.373 -8.483 -2.657 1.00 92.44 86 ASP A C 1
ATOM 668 O O . ASP A 1 86 ? -10.013 -9.533 -2.620 1.00 92.44 86 ASP A O 1
ATOM 672 N N . GLU A 1 87 ? -8.205 -8.369 -2.018 1.00 91.25 87 GLU A N 1
ATOM 673 C CA . GLU A 1 87 ? -7.614 -9.415 -1.167 1.00 91.25 87 GLU A CA 1
ATOM 674 C C . GLU A 1 87 ? -8.241 -9.530 0.238 1.00 91.25 87 GLU A C 1
ATOM 676 O O . GLU A 1 87 ? -7.845 -10.393 1.031 1.00 91.25 87 GLU A O 1
ATOM 681 N N . GLY A 1 88 ? -9.169 -8.636 0.590 1.00 90.56 88 GLY A N 1
ATOM 682 C CA . GLY A 1 88 ? -9.828 -8.592 1.896 1.00 90.56 88 GLY A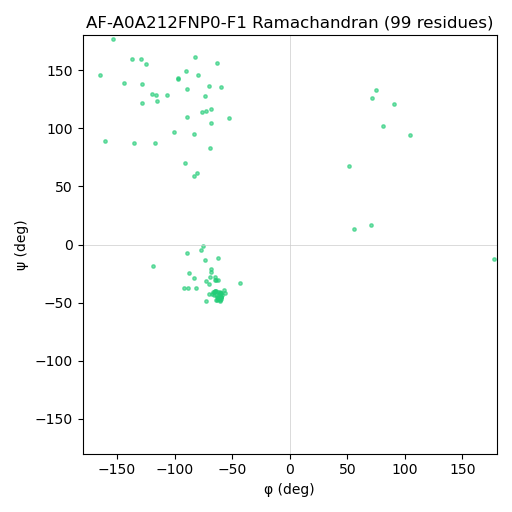 CA 1
ATOM 683 C C . GLY A 1 88 ? -8.932 -8.144 3.056 1.00 90.56 88 GLY A C 1
ATOM 684 O O . GLY A 1 88 ? -9.270 -8.386 4.213 1.00 90.56 88 GLY A O 1
ATOM 685 N N . LYS A 1 89 ? -7.781 -7.514 2.780 1.00 89.94 89 LYS A N 1
ATOM 686 C CA . LYS A 1 89 ? -6.844 -7.022 3.812 1.00 89.94 89 LYS A CA 1
ATOM 687 C C . LYS A 1 89 ? -7.235 -5.660 4.365 1.00 89.94 89 LYS A C 1
ATOM 689 O O . LYS A 1 89 ? -6.918 -5.325 5.506 1.00 89.94 89 LYS A O 1
ATOM 694 N N . VAL A 1 90 ? -7.907 -4.859 3.549 1.00 93.12 90 VAL A N 1
ATOM 695 C CA . VAL A 1 90 ? -8.415 -3.544 3.931 1.00 93.12 90 VAL A CA 1
ATOM 696 C C . VAL A 1 90 ? -9.825 -3.357 3.392 1.00 93.12 90 VAL A C 1
ATOM 698 O O . VAL A 1 90 ? -10.249 -4.014 2.450 1.00 93.12 90 VAL A O 1
ATOM 701 N N . VAL A 1 91 ? -10.566 -2.434 3.984 1.00 93.88 91 VAL A N 1
ATOM 702 C CA . VAL A 1 91 ? -11.861 -1.976 3.493 1.00 93.88 91 VAL A CA 1
ATOM 703 C C . VAL A 1 91 ? -11.810 -0.464 3.435 1.00 93.88 91 VAL A C 1
ATOM 705 O O . VAL A 1 91 ? -11.575 0.190 4.449 1.00 93.88 91 VAL A O 1
ATOM 708 N N . ILE A 1 92 ? -12.038 0.102 2.255 1.00 92.94 92 ILE A N 1
ATOM 709 C CA . ILE A 1 92 ? -12.170 1.550 2.101 1.00 92.94 92 ILE A CA 1
ATOM 710 C C . ILE A 1 92 ? -13.520 1.944 2.705 1.00 92.94 92 ILE A C 1
ATOM 712 O O . ILE A 1 92 ? -14.568 1.510 2.229 1.00 92.94 92 ILE A O 1
ATOM 716 N N . VAL A 1 93 ? -13.488 2.719 3.791 1.00 92.31 93 VAL A N 1
ATOM 717 C CA . VAL A 1 93 ? -14.689 3.171 4.512 1.00 92.31 93 VAL A CA 1
ATOM 718 C C . VAL A 1 93 ? -15.199 4.477 3.907 1.00 92.31 93 VAL A C 1
ATOM 720 O O . VAL A 1 93 ? -16.403 4.692 3.802 1.00 92.31 93 VAL A O 1
ATOM 723 N N . SER A 1 94 ? -14.284 5.356 3.502 1.00 91.00 94 SER A N 1
ATOM 724 C CA . SER A 1 94 ? -14.576 6.616 2.824 1.00 91.00 94 SER A CA 1
ATOM 725 C C . SER A 1 94 ? -13.390 7.043 1.958 1.00 91.00 94 SER A C 1
ATOM 727 O O . SER A 1 94 ? -12.327 6.438 2.006 1.00 91.00 94 SER A O 1
ATOM 729 N N . HIS A 1 95 ? -13.530 8.143 1.217 1.00 85.75 95 HIS A N 1
ATOM 730 C CA . HIS A 1 95 ? -12.447 8.706 0.393 1.00 85.75 95 HIS A CA 1
ATOM 731 C C . HIS A 1 95 ? -11.225 9.164 1.213 1.00 85.75 95 HIS A C 1
ATOM 733 O O . HIS A 1 95 ? -10.190 9.536 0.656 1.00 85.75 95 HIS A O 1
ATOM 739 N N . THR A 1 96 ? -11.367 9.233 2.536 1.00 90.88 96 THR A N 1
ATOM 740 C CA . THR A 1 96 ? -10.327 9.686 3.458 1.00 90.88 96 THR A CA 1
ATOM 741 C C . THR A 1 96 ? -9.920 8.620 4.461 1.00 90.88 96 THR A C 1
ATOM 743 O O . THR A 1 96 ? -8.833 8.747 5.018 1.00 90.88 96 THR A O 1
ATOM 746 N N . HIS A 1 97 ? -10.736 7.584 4.682 1.00 92.06 97 HIS A N 1
ATOM 747 C CA . HIS A 1 97 ? -10.517 6.566 5.707 1.00 92.06 97 HIS A CA 1
ATOM 748 C C . HIS A 1 97 ? -10.598 5.151 5.135 1.00 92.06 97 HIS A C 1
ATOM 750 O O . HIS A 1 97 ? -11.535 4.804 4.416 1.00 92.06 97 HIS A O 1
ATOM 756 N N . LEU A 1 98 ? -9.679 4.300 5.577 1.00 93.75 98 LEU A N 1
ATOM 757 C CA . LEU A 1 98 ? -9.722 2.860 5.363 1.00 93.75 98 LEU A CA 1
ATOM 758 C C . LEU A 1 98 ? -9.634 2.119 6.698 1.00 93.75 98 LEU A C 1
ATOM 760 O O . LEU A 1 98 ? -9.083 2.618 7.680 1.00 93.75 98 LEU A O 1
ATOM 764 N N . ARG A 1 99 ? -10.161 0.902 6.721 1.00 93.62 99 ARG A N 1
ATOM 765 C CA . ARG A 1 99 ? -10.093 -0.013 7.852 1.00 93.62 99 ARG A CA 1
ATOM 766 C C . ARG A 1 99 ? -9.273 -1.231 7.466 1.00 93.62 99 ARG A C 1
ATOM 768 O O . ARG A 1 99 ? -9.621 -1.936 6.527 1.00 93.62 99 ARG A O 1
ATOM 775 N N . ILE A 1 100 ? -8.223 -1.507 8.219 1.00 92.94 100 ILE A N 1
ATOM 776 C CA . ILE A 1 100 ? -7.456 -2.745 8.125 1.00 92.94 100 ILE A CA 1
ATOM 777 C C . ILE A 1 100 ? -8.295 -3.861 8.754 1.00 92.94 100 ILE A C 1
ATOM 779 O O . ILE A 1 100 ? -8.809 -3.692 9.867 1.00 92.94 100 ILE A O 1
ATOM 783 N N . CYS A 1 101 ? -8.469 -4.954 8.011 1.00 87.50 101 CYS A N 1
ATOM 784 C CA . CYS A 1 101 ? -9.309 -6.096 8.372 1.00 87.50 101 CYS A CA 1
ATOM 785 C C . CYS A 1 101 ? -8.469 -7.319 8.717 1.00 87.50 101 CYS A C 1
ATOM 787 O O . CYS A 1 101 ? -7.411 -7.523 8.078 1.00 87.50 101 CYS A O 1
#

Foldseek 3Di:
DDDDDDDDDPPPPDDPQDPPPDDDDDPVVVVVVVLVSLLVVVVVVLVVDDPWDKDWLVVSQVVCVVSDPDRDDSVSSVVSVVVCVVVVQWACPDSTMITGD

Radius of gyration: 16.29 Å; Cα contacts (8 Å, |Δi|>4): 77; chains: 1; bounding box: 35×52×35 Å

Mean predicted aligned error: 11.68 Å

pLDDT: mean 76.06, std 18.59, range [37.97, 93.88]

InterPro domains:
  IPR036388 Winged helix-like DNA-binding domain superfamily [G3DSA:1.10.10.10] (10-100)

Nearest PDB structures (foldseek):
  8b9d-assembly1_4  TM=7.050E-01  e=1.030E-03  Homo sapiens
  8kg8-assembly1_4  TM=5.670E-01  e=1.741E-03  Saccharomyces cerevisiae S288C
  8xgc-assembly1_4  TM=6.440E-01  e=5.672E-03  Saccharomyces cerevisiae
  5u8t-assembly1_4  TM=6.181E-01  e=5.312E-03  Saccharomyces cerevisiae S288C
  5v8f-assembly1_4  TM=5.116E-01  e=1.527E-03  Saccharomyces cerevisiae S288C

Sequence (101 aa):
LHREALKQSATDPASGRIDVAILTTGLGAAARRRRADLVSALRELIKNYPRPHTLTHAKILQEINTTSQITVSRDQLDEALRDLQDEGKVVIVSHTHLRIC

Secondary structure (DSSP, 8-state):
-------------S------------TTHHHHHHHHHHHHHHHHHHHTS-SSEEEEHHHHHHHHHHHSSSPPPHHHHHHHHHHHHHTTSEEE-SSSEEEE-

Organism: NCBI:txid278856